Protein AF-A0A941CDB9-F1 (afdb_monomer_lite)

Secondary structure (DSSP, 8-state):
--HHHHHHHHHHHHHHHTTTTSEEEEEEEEESSTT---TTTEEEEEEEEE--EEEEETTTTEEEEE-SS-EEEEETTSEEEEEE-STTEEEEEEESSSS-EEEEEEEE-

Radius of gyration: 13.53 Å; chains: 1; bounding box: 34×30×36 Å

Structure (mmCIF, N/CA/C/O backbone):
data_AF-A0A941CDB9-F1
#
_entry.id   AF-A0A941CDB9-F1
#
loop_
_atom_site.group_PDB
_atom_site.id
_atom_site.type_symbol
_atom_site.label_atom_id
_atom_site.label_alt_id
_atom_site.label_comp_id
_atom_site.label_asym_id
_atom_site.label_entity_id
_atom_site.label_seq_id
_atom_site.pdbx_PDB_ins_code
_atom_site.Cartn_x
_atom_site.Cartn_y
_atom_site.Cartn_z
_atom_site.occupancy
_atom_site.B_iso_or_equiv
_atom_site.auth_seq_id
_atom_site.auth_comp_id
_atom_site.auth_asym_id
_atom_site.auth_atom_id
_atom_site.pdbx_PDB_model_num
ATOM 1 N N . MET A 1 1 ? 16.753 -2.880 -1.392 1.00 83.62 1 MET A N 1
ATOM 2 C CA . MET A 1 1 ? 16.146 -1.741 -0.666 1.00 83.62 1 MET A CA 1
ATOM 3 C C . MET A 1 1 ? 17.235 -0.990 0.087 1.00 83.62 1 MET A C 1
ATOM 5 O O . MET A 1 1 ? 18.053 -1.644 0.726 1.00 83.62 1 MET A O 1
ATOM 9 N N . ASN A 1 2 ? 17.291 0.341 -0.024 1.00 92.56 2 ASN A N 1
ATOM 10 C CA . ASN A 1 2 ? 18.257 1.150 0.730 1.00 92.56 2 ASN A CA 1
ATOM 11 C C . ASN A 1 2 ? 17.769 1.383 2.180 1.00 92.56 2 ASN A C 1
ATOM 13 O O . ASN A 1 2 ? 16.624 1.070 2.516 1.00 92.56 2 ASN A O 1
ATOM 17 N N . LYS A 1 3 ? 18.649 1.892 3.052 1.00 94.62 3 LYS A N 1
ATOM 18 C CA . LYS A 1 3 ? 18.343 2.104 4.479 1.00 94.62 3 LYS A CA 1
ATOM 19 C C . LYS A 1 3 ? 17.202 3.108 4.689 1.00 94.62 3 LYS A C 1
ATOM 21 O O . LYS A 1 3 ? 16.315 2.844 5.490 1.00 94.62 3 LYS A O 1
ATOM 26 N N . GLU A 1 4 ? 17.204 4.196 3.928 1.00 95.50 4 GLU A N 1
ATOM 27 C CA . GLU A 1 4 ? 16.197 5.258 4.010 1.00 95.50 4 GLU A CA 1
ATOM 28 C C . GLU A 1 4 ? 14.783 4.743 3.704 1.00 95.50 4 GLU A C 1
ATOM 30 O O . GLU A 1 4 ? 13.869 4.921 4.505 1.00 95.50 4 GLU A O 1
ATOM 35 N N . LEU A 1 5 ? 14.607 4.016 2.596 1.00 96.19 5 LEU A N 1
ATOM 36 C CA . LEU A 1 5 ? 13.324 3.418 2.222 1.00 96.19 5 LEU A CA 1
ATOM 37 C C . LEU A 1 5 ? 12.837 2.436 3.292 1.00 96.19 5 LEU A C 1
ATOM 39 O O . LEU A 1 5 ? 11.653 2.401 3.614 1.00 96.19 5 LEU A O 1
ATOM 43 N N . LYS A 1 6 ? 13.751 1.657 3.882 1.00 94.44 6 LYS A N 1
ATOM 44 C CA . LYS A 1 6 ? 13.409 0.732 4.967 1.00 94.44 6 LYS A CA 1
ATOM 45 C C . LYS A 1 6 ? 12.874 1.473 6.197 1.00 94.44 6 LYS A C 1
ATOM 47 O O . LYS A 1 6 ? 11.899 1.023 6.792 1.00 94.44 6 LYS A O 1
ATOM 52 N N . GLU A 1 7 ? 13.499 2.583 6.578 1.00 95.94 7 GLU A N 1
ATOM 53 C CA . GLU A 1 7 ? 13.055 3.416 7.702 1.00 95.94 7 GLU A CA 1
ATOM 54 C C . GLU A 1 7 ? 11.696 4.068 7.412 1.00 95.94 7 GLU A C 1
ATOM 56 O O . GLU A 1 7 ? 10.796 4.002 8.249 1.00 95.94 7 GLU A O 1
ATOM 61 N N . GLN A 1 8 ? 11.498 4.600 6.202 1.00 96.56 8 GLN A N 1
ATOM 62 C CA . GLN A 1 8 ? 10.214 5.166 5.774 1.00 96.56 8 GLN A CA 1
ATOM 63 C C . GLN A 1 8 ? 9.084 4.128 5.787 1.00 96.56 8 GLN A C 1
ATOM 65 O O . GLN A 1 8 ? 7.986 4.416 6.264 1.00 96.56 8 GLN A O 1
ATOM 70 N N . LEU A 1 9 ? 9.348 2.908 5.309 1.00 95.81 9 LEU A N 1
ATOM 71 C CA . LEU A 1 9 ? 8.374 1.818 5.346 1.00 95.81 9 LEU A CA 1
ATOM 72 C C . LEU A 1 9 ? 8.054 1.381 6.771 1.00 95.81 9 LEU A C 1
ATOM 74 O O . LEU A 1 9 ? 6.890 1.150 7.083 1.00 95.81 9 LEU A O 1
ATOM 78 N N . LEU A 1 10 ? 9.053 1.310 7.653 1.00 94.69 10 LEU A N 1
ATOM 79 C CA . LEU A 1 10 ? 8.820 0.974 9.055 1.00 94.69 10 LEU A CA 1
ATOM 80 C C . LEU A 1 10 ? 7.906 2.005 9.731 1.00 94.69 10 LEU A C 1
ATOM 82 O O . LEU A 1 10 ? 6.950 1.617 10.401 1.00 94.69 10 LEU A O 1
ATOM 86 N N . LEU A 1 11 ? 8.158 3.299 9.508 1.00 95.00 11 LEU A N 1
ATOM 87 C CA . LEU A 1 11 ? 7.308 4.381 10.013 1.00 95.00 11 LEU A CA 1
ATOM 88 C C . LEU A 1 11 ? 5.885 4.290 9.452 1.00 95.00 11 LEU A C 1
ATOM 90 O O . LEU A 1 11 ? 4.912 4.444 10.190 1.00 95.00 11 LEU A O 1
ATOM 94 N N . PHE A 1 12 ? 5.752 3.996 8.158 1.00 96.31 12 PHE A N 1
ATOM 95 C CA . PHE A 1 12 ? 4.456 3.774 7.525 1.00 96.31 12 PHE A CA 1
ATOM 96 C C . PHE A 1 12 ? 3.704 2.591 8.154 1.00 96.31 12 PHE A C 1
ATOM 98 O O . PHE A 1 12 ? 2.539 2.742 8.520 1.00 96.31 12 PHE A O 1
ATOM 105 N N . TYR A 1 13 ? 4.360 1.445 8.354 1.00 95.25 13 TYR A N 1
ATOM 106 C CA . TYR A 1 13 ? 3.746 0.262 8.966 1.00 95.25 13 TYR A CA 1
ATOM 107 C C . TYR A 1 13 ? 3.326 0.511 10.416 1.00 95.25 13 TYR A C 1
ATOM 109 O O . TYR A 1 13 ? 2.224 0.133 10.807 1.00 95.25 13 TYR A O 1
ATOM 117 N N . GLN A 1 14 ? 4.161 1.197 11.201 1.00 93.38 14 GLN A N 1
ATOM 118 C CA . GLN A 1 14 ? 3.818 1.602 12.567 1.00 93.38 14 GLN A CA 1
ATOM 119 C C . GLN A 1 14 ? 2.591 2.519 12.588 1.00 93.38 14 GLN A C 1
ATOM 121 O O . GLN A 1 14 ? 1.710 2.365 13.432 1.00 93.38 14 GLN A O 1
ATOM 126 N N . LYS A 1 15 ? 2.499 3.445 11.627 1.00 94.81 15 LYS A N 1
ATOM 127 C CA . LYS A 1 15 ? 1.359 4.355 11.510 1.00 94.81 15 LYS A CA 1
ATOM 128 C C . LYS A 1 15 ? 0.081 3.642 11.056 1.00 94.81 15 LYS A C 1
ATOM 130 O O . LYS A 1 15 ? -0.991 4.004 11.534 1.00 94.81 15 LYS A O 1
ATOM 135 N N . CYS A 1 16 ? 0.172 2.615 10.209 1.00 94.88 16 CYS A N 1
ATOM 136 C CA . CYS A 1 16 ? -0.996 1.868 9.730 1.00 94.88 16 CYS A CA 1
ATOM 137 C C . CYS A 1 16 ? -1.821 1.231 10.855 1.00 94.88 16 CYS A C 1
ATOM 139 O O . CYS A 1 16 ? -3.047 1.215 10.768 1.00 94.88 16 CYS A O 1
ATOM 141 N N . ASP A 1 17 ? -1.180 0.765 11.932 1.00 91.06 17 ASP A N 1
ATOM 142 C CA . ASP A 1 17 ? -1.896 0.176 13.072 1.00 91.06 17 ASP A CA 1
ATOM 143 C C . ASP A 1 17 ? -2.837 1.187 13.754 1.00 91.06 17 ASP A C 1
ATOM 145 O O . ASP A 1 17 ? -3.956 0.847 14.139 1.00 91.06 17 ASP A O 1
ATOM 149 N N . SER A 1 18 ? -2.431 2.462 13.808 1.00 94.88 18 SER A N 1
ATOM 150 C CA . SER A 1 18 ? -3.242 3.558 14.362 1.00 94.88 18 SER A CA 1
ATOM 151 C C . SER A 1 18 ? -4.484 3.907 13.533 1.00 94.88 18 SER A C 1
ATOM 153 O O . SER A 1 18 ? -5.363 4.619 14.016 1.00 94.88 18 SER A O 1
ATOM 155 N N . PHE A 1 19 ? -4.586 3.401 12.300 1.00 96.88 19 PHE A N 1
ATOM 156 C CA . PHE A 1 19 ? -5.736 3.632 11.428 1.00 96.88 19 PHE A CA 1
ATOM 157 C C . PHE A 1 19 ? -6.822 2.561 11.560 1.00 96.88 19 PHE A C 1
ATOM 159 O O . PHE A 1 19 ? -7.793 2.577 10.806 1.00 96.88 19 PHE A O 1
ATOM 166 N N . LYS A 1 20 ? -6.713 1.620 12.502 1.00 96.25 20 LYS A N 1
ATOM 167 C CA . LYS A 1 20 ? -7.810 0.683 12.777 1.00 96.25 20 LYS A CA 1
ATOM 168 C C . LYS A 1 20 ? -9.106 1.440 13.091 1.00 96.25 20 LYS A C 1
ATOM 170 O O . LYS A 1 20 ? -9.120 2.446 13.795 1.00 96.25 20 LYS A O 1
ATOM 175 N N . GLY A 1 21 ? -10.207 0.959 12.528 1.00 96.94 21 GLY A N 1
ATOM 176 C CA . GLY A 1 21 ? -11.525 1.583 12.559 1.00 96.94 21 GLY A CA 1
ATOM 177 C C . GLY A 1 21 ? -11.740 2.695 11.525 1.00 96.94 21 GLY A C 1
ATOM 178 O O . GLY A 1 21 ? -12.890 3.096 11.335 1.00 96.94 21 GLY A O 1
ATOM 179 N N . LYS A 1 22 ? -10.687 3.173 10.848 1.00 97.56 22 LYS A N 1
ATOM 180 C CA . LYS A 1 22 ? -10.765 4.201 9.800 1.00 97.56 22 LYS A CA 1
ATOM 181 C C . LYS A 1 22 ? -11.211 3.616 8.468 1.00 97.56 22 LYS A C 1
ATOM 183 O O . LYS A 1 22 ? -11.048 2.424 8.207 1.00 97.56 22 LYS A O 1
ATOM 188 N N . THR A 1 23 ? -11.754 4.468 7.610 1.00 97.94 23 THR A N 1
ATOM 189 C CA . THR A 1 23 ? -12.037 4.112 6.222 1.00 97.94 23 THR A CA 1
ATOM 190 C C . THR A 1 23 ? -10.767 4.265 5.398 1.00 97.94 23 THR A C 1
ATOM 192 O O . THR A 1 23 ? -10.150 5.327 5.390 1.00 97.94 23 THR A O 1
ATOM 195 N N . VAL A 1 24 ? -10.384 3.208 4.692 1.00 97.56 24 VAL A N 1
ATOM 196 C CA . VAL A 1 24 ? -9.279 3.211 3.737 1.00 97.56 24 VAL A CA 1
ATOM 197 C C . VAL A 1 24 ? -9.848 3.354 2.341 1.00 97.56 24 VAL A C 1
ATOM 199 O O . VAL A 1 24 ? -10.747 2.609 1.950 1.00 97.56 24 VAL A O 1
ATOM 202 N N . TYR A 1 25 ? -9.289 4.290 1.590 1.00 98.00 25 TYR A N 1
ATOM 203 C CA . TYR A 1 25 ? -9.489 4.427 0.158 1.00 98.00 25 TYR A CA 1
ATOM 204 C C . TYR A 1 25 ? -8.194 4.044 -0.537 1.00 98.00 25 TYR A C 1
ATOM 206 O O . TYR A 1 25 ? 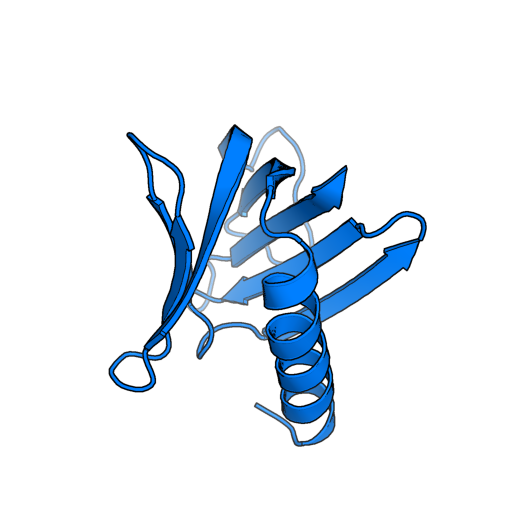-7.124 4.550 -0.192 1.00 98.00 25 TYR A O 1
ATOM 214 N N . ILE A 1 26 ? -8.300 3.153 -1.510 1.00 97.75 26 ILE A N 1
ATOM 215 C CA . ILE A 1 26 ? -7.169 2.623 -2.254 1.00 97.75 26 ILE A CA 1
ATOM 216 C C . ILE A 1 26 ? -7.420 2.880 -3.726 1.00 97.75 26 ILE A C 1
ATOM 218 O O . ILE A 1 26 ? -8.478 2.531 -4.240 1.00 97.75 26 ILE A O 1
ATOM 222 N N . LYS A 1 27 ? -6.441 3.482 -4.392 1.00 97.00 27 LYS A N 1
ATOM 223 C CA . LYS A 1 27 ? -6.388 3.579 -5.849 1.00 97.00 27 LYS A CA 1
ATOM 224 C C . LYS A 1 27 ? -5.141 2.867 -6.331 1.00 97.00 27 LYS A C 1
ATOM 226 O O . LYS A 1 27 ? -4.044 3.235 -5.906 1.00 97.00 27 LYS A O 1
ATOM 231 N N . GLU A 1 28 ? -5.288 1.900 -7.221 1.00 95.75 28 GLU A N 1
ATOM 232 C CA . GLU A 1 28 ? -4.149 1.203 -7.809 1.00 95.75 28 GLU A CA 1
ATOM 233 C C . GLU A 1 28 ? -4.055 1.479 -9.296 1.00 95.75 28 GLU A C 1
ATOM 235 O O . GLU A 1 28 ? -5.050 1.560 -10.012 1.00 95.75 28 GLU A O 1
ATOM 240 N N . TYR A 1 29 ? -2.820 1.583 -9.756 1.00 96.00 29 TYR A N 1
ATOM 241 C CA . TYR A 1 29 ? -2.481 1.803 -11.144 1.00 96.00 29 TYR A CA 1
ATOM 242 C C . TYR A 1 29 ? -1.392 0.803 -11.512 1.00 96.00 29 TYR A C 1
ATOM 244 O O . TYR A 1 29 ? -0.298 0.870 -10.953 1.00 96.00 29 TYR A O 1
ATOM 252 N N . ILE A 1 30 ? -1.670 -0.111 -12.438 1.00 95.38 30 ILE A N 1
ATOM 253 C CA . ILE A 1 30 ? -0.690 -1.074 -12.953 1.00 95.38 30 ILE A CA 1
ATOM 254 C C . ILE A 1 30 ? -0.305 -0.657 -14.368 1.00 95.38 30 ILE A C 1
ATOM 256 O O . ILE A 1 30 ? -1.172 -0.541 -15.231 1.00 95.38 30 ILE A O 1
ATOM 260 N N . SER A 1 31 ? 0.988 -0.441 -14.598 1.00 94.25 31 SER A N 1
ATOM 261 C CA . SER A 1 31 ? 1.537 0.006 -15.882 1.00 94.25 31 SER A CA 1
ATOM 262 C C . SER A 1 31 ? 2.805 -0.768 -16.230 1.00 94.25 31 SER A C 1
ATOM 264 O O . SER A 1 31 ? 3.556 -1.187 -15.344 1.00 94.25 31 SER A O 1
ATOM 266 N N . THR A 1 32 ? 3.069 -0.932 -17.528 1.00 91.56 32 THR A N 1
ATOM 267 C CA . THR A 1 32 ? 4.348 -1.457 -18.030 1.00 91.56 32 THR A CA 1
ATOM 268 C C . THR A 1 32 ? 5.422 -0.371 -18.202 1.00 91.56 32 THR A C 1
ATOM 270 O O . THR A 1 32 ? 6.508 -0.631 -18.720 1.00 91.56 32 THR A O 1
ATOM 273 N N . HIS A 1 33 ? 5.118 0.872 -17.817 1.00 85.50 33 HIS A N 1
ATOM 274 C CA . HIS A 1 33 ? 6.016 2.015 -17.916 1.00 85.50 33 HIS A CA 1
ATOM 275 C C . HIS A 1 33 ? 6.073 2.750 -16.572 1.00 85.50 33 HIS A C 1
ATOM 277 O O . HIS A 1 33 ? 5.132 3.441 -16.187 1.00 85.50 33 HIS A O 1
ATOM 283 N N . LYS A 1 34 ? 7.206 2.635 -15.867 1.00 78.44 34 LYS A N 1
ATOM 284 C CA . LYS A 1 34 ? 7.398 3.120 -1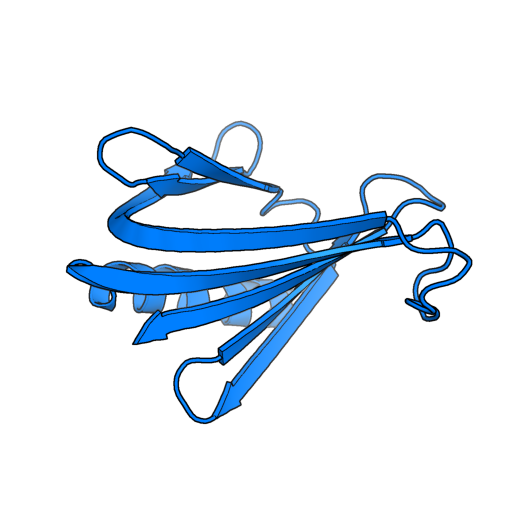4.486 1.00 78.44 34 LYS A CA 1
ATOM 285 C C . LYS A 1 34 ? 6.920 4.550 -14.243 1.00 78.44 34 LYS A C 1
ATOM 287 O O . LYS A 1 34 ? 6.296 4.827 -13.227 1.00 78.44 34 LYS A O 1
ATOM 292 N N . ASP A 1 35 ? 7.253 5.450 -15.161 1.00 79.75 35 ASP A N 1
ATOM 293 C CA . ASP A 1 35 ? 7.009 6.885 -14.997 1.00 79.75 35 ASP A CA 1
ATOM 294 C C . ASP A 1 35 ? 5.748 7.352 -15.741 1.00 79.75 35 ASP A C 1
ATOM 296 O O . ASP A 1 35 ? 5.459 8.545 -15.787 1.00 79.75 35 ASP A O 1
ATOM 300 N N . ASN A 1 36 ? 4.983 6.418 -16.323 1.00 80.69 36 ASN A N 1
ATOM 301 C CA . ASN A 1 36 ? 3.796 6.729 -17.105 1.00 80.69 36 ASN A CA 1
ATOM 302 C C . ASN A 1 36 ? 2.603 5.870 -16.662 1.00 80.69 36 ASN A C 1
ATOM 304 O O . ASN A 1 36 ? 2.452 4.716 -17.065 1.00 80.69 36 ASN A O 1
ATOM 308 N N . PHE A 1 37 ? 1.743 6.479 -15.846 1.00 83.88 37 PHE A N 1
ATOM 309 C CA . PHE A 1 37 ? 0.451 5.922 -15.436 1.00 83.88 37 PHE A CA 1
ATOM 310 C C . PHE A 1 37 ? -0.710 6.566 -16.205 1.00 83.88 37 PHE A C 1
ATOM 312 O O . PHE A 1 37 ? -1.771 6.831 -15.639 1.00 83.88 37 PHE A O 1
ATOM 319 N N . ASP A 1 38 ? -0.490 6.878 -17.483 1.00 82.50 38 ASP A N 1
ATOM 320 C CA . ASP A 1 38 ? -1.532 7.371 -18.373 1.00 82.50 38 ASP A CA 1
ATOM 321 C C . ASP A 1 38 ? -2.652 6.331 -18.533 1.00 82.50 38 ASP A C 1
ATOM 323 O O . ASP A 1 38 ? -2.409 5.123 -18.645 1.00 82.50 38 ASP A O 1
ATOM 327 N N . ARG A 1 39 ? -3.896 6.820 -18.554 1.00 76.00 39 ARG A N 1
ATOM 328 C CA . ARG A 1 39 ? -5.128 6.022 -18.661 1.00 76.00 39 ARG A CA 1
ATOM 329 C C . ARG A 1 39 ? -5.161 5.065 -19.856 1.00 76.00 39 ARG A C 1
ATOM 331 O O . ARG A 1 39 ? -5.897 4.089 -19.811 1.00 76.00 39 ARG A O 1
ATOM 338 N N . HIS A 1 40 ? -4.418 5.342 -20.924 1.00 81.06 40 HIS A N 1
ATOM 339 C CA . HIS A 1 40 ? -4.384 4.519 -22.130 1.00 81.06 40 HIS A CA 1
ATOM 340 C C . HIS A 1 40 ? -3.508 3.268 -21.982 1.00 81.06 40 HIS A C 1
ATOM 342 O O . HIS A 1 40 ? -3.675 2.325 -22.750 1.00 81.06 40 HIS A O 1
ATOM 348 N N . PHE A 1 41 ? -2.613 3.237 -20.990 1.00 79.06 41 PHE A N 1
ATOM 349 C CA . PHE A 1 41 ? -1.633 2.158 -20.790 1.00 79.06 41 PHE A CA 1
ATOM 350 C C . PHE A 1 41 ? -1.675 1.558 -19.382 1.00 79.06 41 PHE A C 1
ATOM 352 O O . PHE A 1 41 ? -0.818 0.752 -19.019 1.00 79.06 41 PHE A O 1
ATOM 359 N N . THR A 1 42 ? -2.661 1.961 -18.582 1.00 90.50 42 THR A N 1
ATOM 360 C CA . THR A 1 42 ? -2.716 1.662 -17.155 1.00 90.50 42 THR A CA 1
ATOM 361 C C . THR A 1 42 ? -4.017 0.969 -16.807 1.00 90.50 42 THR A C 1
ATOM 363 O O . THR A 1 42 ? -5.099 1.498 -17.053 1.00 90.50 42 THR A O 1
ATOM 366 N N . THR A 1 43 ? -3.912 -0.200 -16.180 1.00 93.25 43 THR A N 1
ATOM 367 C CA . THR A 1 43 ? -5.062 -0.825 -15.519 1.00 93.25 43 THR A CA 1
ATOM 368 C C . THR A 1 43 ? -5.290 -0.147 -14.178 1.00 93.25 43 THR A C 1
ATOM 370 O O . THR A 1 43 ? -4.334 0.124 -13.451 1.00 93.25 43 THR A O 1
ATOM 373 N N . PHE A 1 44 ? -6.551 0.128 -13.861 1.00 94.31 44 PHE A N 1
ATOM 374 C CA .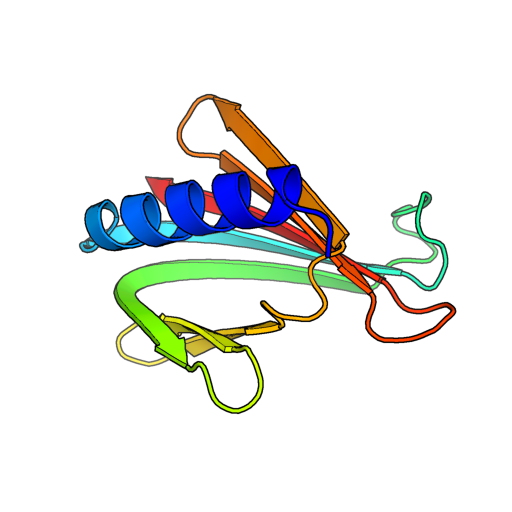 PHE A 1 44 ? -6.941 0.919 -12.706 1.00 94.31 44 PHE A CA 1
ATOM 375 C C . PHE A 1 44 ? -7.992 0.204 -11.858 1.00 94.31 44 PHE A C 1
ATOM 377 O O . PHE A 1 44 ? -8.954 -0.341 -12.400 1.00 94.31 44 PHE A O 1
ATOM 384 N N . SER A 1 45 ? -7.830 0.260 -10.539 1.00 95.12 45 SER A N 1
ATOM 385 C CA . SER A 1 45 ? -8.815 -0.197 -9.555 1.00 95.12 45 SER A CA 1
ATOM 386 C C . SER A 1 45 ? -8.978 0.829 -8.437 1.00 95.12 45 SER A C 1
ATOM 388 O O . SER A 1 45 ? -8.031 1.515 -8.046 1.00 95.12 45 SER A O 1
ATOM 390 N N . GLU A 1 46 ? -10.193 0.907 -7.895 1.00 96.81 46 GLU A N 1
ATOM 391 C CA . GLU A 1 46 ? -10.476 1.616 -6.650 1.00 96.81 46 GLU A CA 1
ATOM 392 C C . GLU A 1 46 ? -11.141 0.671 -5.658 1.00 96.81 46 GLU A C 1
ATOM 394 O O . GLU A 1 46 ? -12.031 -0.101 -6.016 1.00 96.81 46 GLU A O 1
ATOM 399 N N . LEU A 1 47 ? -10.723 0.759 -4.398 1.00 96.06 47 LEU A N 1
ATOM 400 C CA . LEU A 1 47 ? -11.309 0.016 -3.295 1.00 96.06 47 LEU A CA 1
ATOM 401 C C . LEU A 1 47 ? -11.573 0.961 -2.128 1.00 96.06 47 LEU A C 1
ATOM 403 O O . LEU A 1 47 ? -10.804 1.887 -1.864 1.00 96.06 47 LEU A O 1
ATOM 407 N N . LYS A 1 48 ? -12.654 0.698 -1.398 1.00 97.44 48 LYS A N 1
ATOM 408 C CA . LYS A 1 48 ? -13.003 1.417 -0.175 1.00 97.44 48 LYS A CA 1
ATOM 409 C C . LYS A 1 48 ? -13.496 0.431 0.870 1.00 97.44 48 LYS A C 1
ATOM 411 O O . LYS A 1 48 ? -14.411 -0.336 0.591 1.00 97.44 48 LYS A O 1
ATOM 416 N N . PHE A 1 49 ? -12.924 0.473 2.069 1.00 97.31 49 PHE A N 1
ATOM 417 C CA . PHE A 1 49 ? -13.345 -0.389 3.175 1.00 97.31 49 PHE A CA 1
ATOM 418 C C . PHE A 1 49 ? -12.942 0.162 4.535 1.00 97.31 49 PHE A C 1
ATOM 420 O O . PHE A 1 49 ? -12.072 1.021 4.637 1.00 97.31 49 PHE A O 1
ATOM 427 N N . LYS A 1 50 ? -13.562 -0.354 5.597 1.00 97.81 50 LYS A N 1
ATOM 428 C CA . LYS A 1 50 ? -13.159 -0.063 6.973 1.00 97.81 50 LYS A CA 1
ATOM 429 C C . LYS A 1 50 ? -11.992 -0.967 7.372 1.00 97.81 50 LYS A C 1
ATOM 431 O O . LYS A 1 50 ? -12.087 -2.184 7.233 1.00 97.81 50 LYS A O 1
ATOM 436 N N . LEU A 1 51 ? -10.892 -0.381 7.843 1.00 97.94 51 LEU A N 1
ATOM 437 C CA . LEU A 1 51 ? -9.732 -1.136 8.308 1.00 97.94 51 LEU A CA 1
ATOM 438 C C . LEU A 1 51 ? -10.036 -1.746 9.668 1.00 97.94 51 LEU A C 1
ATOM 440 O O . LEU A 1 51 ? -10.143 -1.026 10.657 1.00 97.94 51 LEU A O 1
ATOM 444 N N . ASN A 1 52 ? -10.105 -3.063 9.746 1.00 97.69 52 ASN A N 1
ATOM 445 C CA . ASN A 1 52 ? -10.267 -3.757 11.018 1.00 97.69 52 ASN A CA 1
ATOM 446 C C . ASN A 1 52 ? -8.912 -4.143 11.593 1.00 97.69 52 ASN A C 1
ATOM 448 O O . ASN A 1 52 ? -8.682 -4.016 12.795 1.00 97.69 52 ASN A O 1
ATOM 452 N N . ASN A 1 53 ? -7.993 -4.573 10.728 1.00 96.81 53 ASN A N 1
ATOM 453 C CA . ASN A 1 53 ? -6.662 -4.959 11.155 1.00 96.81 53 ASN A CA 1
ATOM 454 C C . ASN A 1 53 ? -5.601 -4.669 10.089 1.00 96.81 53 ASN A C 1
ATOM 456 O O . ASN A 1 53 ? -5.881 -4.644 8.891 1.00 96.81 53 ASN A O 1
ATOM 460 N N . PHE A 1 54 ? -4.366 -4.489 10.543 1.00 96.94 54 PHE A N 1
ATOM 461 C CA . PHE A 1 54 ? -3.185 -4.310 9.711 1.00 96.94 54 PHE A CA 1
ATOM 462 C C . PHE A 1 54 ? -2.154 -5.376 10.081 1.00 96.94 54 PHE A C 1
ATOM 464 O O . PHE A 1 54 ? -2.025 -5.743 11.248 1.00 96.94 54 PHE A O 1
ATOM 471 N N . GLY A 1 55 ? -1.424 -5.889 9.096 1.00 95.62 55 GLY A N 1
ATOM 472 C CA . GLY A 1 55 ? -0.430 -6.926 9.339 1.00 95.62 55 GLY A CA 1
ATOM 473 C C . GLY A 1 55 ? 0.742 -6.861 8.379 1.00 95.62 55 GLY A C 1
ATOM 474 O O . GLY A 1 55 ? 0.624 -6.384 7.252 1.00 95.62 55 GLY A O 1
ATOM 475 N N . VAL A 1 56 ? 1.871 -7.406 8.822 1.00 95.00 56 VAL A N 1
ATOM 476 C CA . VAL A 1 56 ? 3.055 -7.626 7.991 1.00 95.00 56 VAL A CA 1
ATOM 477 C C . VAL A 1 56 ? 3.512 -9.065 8.183 1.00 95.00 56 VAL A C 1
ATOM 479 O O . VAL A 1 56 ? 3.703 -9.520 9.310 1.00 95.00 56 VAL A O 1
ATOM 482 N N . ARG A 1 57 ? 3.708 -9.789 7.082 1.00 93.75 57 ARG A N 1
ATOM 483 C CA . ARG A 1 57 ? 4.287 -11.133 7.071 1.00 93.75 57 ARG A CA 1
ATOM 484 C C . ARG A 1 57 ? 5.704 -11.042 6.528 1.00 93.75 57 ARG A C 1
ATOM 486 O O . ARG A 1 57 ? 5.909 -10.759 5.350 1.00 93.75 57 ARG A O 1
ATOM 493 N N . LEU A 1 58 ? 6.675 -11.315 7.399 1.00 88.69 58 LEU A N 1
ATOM 494 C CA . LEU A 1 58 ? 8.096 -11.311 7.042 1.00 88.69 58 LEU A CA 1
ATOM 495 C C . LEU A 1 58 ? 8.409 -12.364 5.970 1.00 88.69 58 LEU A C 1
ATOM 497 O O . LEU A 1 58 ? 9.145 -12.087 5.026 1.00 88.69 58 LEU A O 1
ATOM 501 N N . SER A 1 59 ? 7.811 -13.554 6.079 1.00 87.06 59 SER A N 1
ATOM 502 C CA . SER A 1 59 ? 7.913 -14.589 5.051 1.00 87.06 59 SER A CA 1
ATOM 503 C C . SER A 1 59 ? 7.155 -14.176 3.782 1.00 87.06 59 SER A C 1
ATOM 505 O O . SER A 1 59 ? 5.932 -14.014 3.763 1.00 87.06 59 SER A O 1
ATOM 507 N N . GLY A 1 60 ? 7.907 -13.973 2.700 1.00 86.50 60 GLY A N 1
ATOM 508 C CA . GLY A 1 60 ? 7.374 -13.478 1.429 1.00 86.50 60 GLY A CA 1
ATOM 509 C C . GLY A 1 60 ? 7.049 -11.982 1.411 1.00 86.50 60 GLY A C 1
ATOM 510 O O . GLY A 1 60 ? 6.380 -11.550 0.476 1.00 86.50 60 GLY A O 1
ATOM 511 N N . GLY A 1 61 ? 7.474 -11.228 2.436 1.00 92.50 61 GLY A N 1
ATOM 512 C CA . GLY A 1 61 ? 7.479 -9.764 2.438 1.00 92.50 61 GLY A CA 1
ATOM 513 C C . GLY A 1 61 ? 6.124 -9.121 2.158 1.00 92.50 61 GLY A C 1
ATOM 514 O O . GLY A 1 61 ? 6.057 -8.207 1.349 1.00 92.50 61 GLY A O 1
ATOM 515 N N . ARG A 1 62 ? 5.035 -9.592 2.776 1.00 95.94 62 ARG A N 1
ATOM 516 C CA . ARG A 1 62 ? 3.672 -9.106 2.485 1.00 95.94 62 ARG A CA 1
ATOM 517 C C . ARG A 1 62 ? 3.137 -8.163 3.545 1.00 95.94 62 ARG A C 1
ATOM 519 O O . ARG A 1 62 ? 3.434 -8.320 4.727 1.00 95.94 62 ARG A O 1
ATOM 526 N N . VAL A 1 63 ? 2.319 -7.214 3.112 1.00 96.44 63 VAL A N 1
ATOM 527 C CA . VAL A 1 63 ? 1.627 -6.244 3.965 1.00 96.44 63 VAL A CA 1
ATOM 528 C C . VAL A 1 63 ? 0.135 -6.330 3.670 1.00 96.44 63 VAL A C 1
ATOM 530 O O . VAL A 1 63 ? -0.258 -6.392 2.506 1.00 96.44 63 VAL A O 1
ATOM 533 N N . PHE A 1 64 ? -0.685 -6.336 4.717 1.00 96.19 64 PHE A N 1
ATOM 534 C CA . PHE A 1 64 ? -2.113 -6.628 4.630 1.00 96.19 64 PHE A CA 1
ATOM 535 C C . PHE A 1 64 ? -2.941 -5.536 5.293 1.00 96.19 64 PHE A C 1
ATOM 537 O O . PHE A 1 64 ? -2.661 -5.124 6.421 1.00 96.19 64 PHE A O 1
ATOM 544 N N . PHE A 1 65 ? -4.018 -5.154 4.618 1.00 97.31 65 PHE A N 1
ATOM 545 C CA . PHE A 1 65 ? -5.092 -4.323 5.141 1.00 97.31 65 PHE A CA 1
ATOM 546 C C . PHE A 1 65 ? -6.356 -5.178 5.150 1.00 97.31 65 PHE A C 1
ATOM 548 O O . PHE A 1 65 ? -6.846 -5.579 4.095 1.00 97.31 65 PHE A O 1
ATOM 555 N N . MET A 1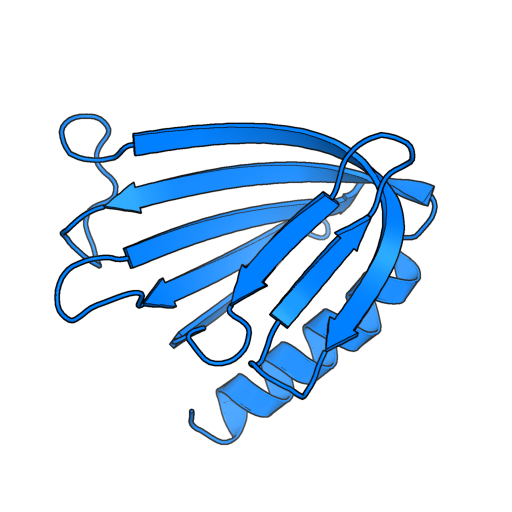 66 ? -6.844 -5.514 6.338 1.00 97.75 66 MET A N 1
ATOM 556 C CA . MET A 1 66 ? -7.928 -6.476 6.527 1.00 97.75 66 MET A CA 1
ATOM 557 C C . MET A 1 66 ? -9.210 -5.753 6.937 1.00 97.75 66 MET A C 1
ATOM 559 O O . MET A 1 66 ? -9.201 -4.950 7.873 1.00 97.75 66 MET A O 1
ATOM 563 N N . ALA A 1 67 ? -10.300 -6.072 6.250 1.00 96.75 67 ALA A N 1
ATOM 564 C CA . ALA A 1 67 ? -11.677 -5.745 6.602 1.00 96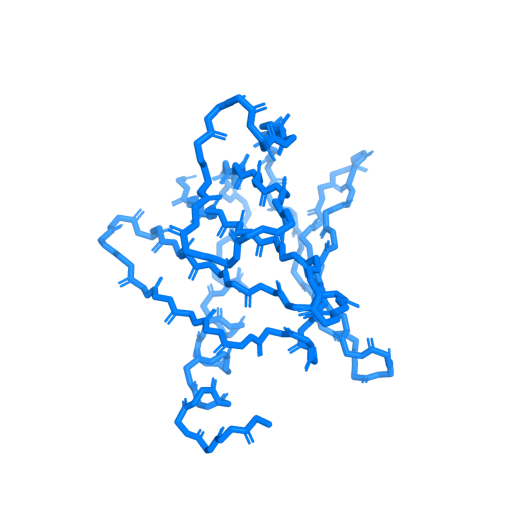.75 67 ALA A CA 1
ATOM 565 C C . ALA A 1 67 ? -12.443 -7.040 6.930 1.00 96.75 67 ALA A C 1
ATOM 567 O O . ALA A 1 67 ? -11.859 -8.122 6.916 1.00 96.75 67 ALA A O 1
ATOM 568 N N . ASP A 1 68 ? -13.743 -6.937 7.210 1.00 94.19 68 ASP A N 1
ATOM 569 C CA . ASP A 1 68 ? -14.573 -8.097 7.571 1.00 94.19 68 ASP A CA 1
ATOM 570 C C . ASP A 1 68 ? -14.678 -9.135 6.444 1.00 94.19 68 ASP A C 1
ATOM 572 O O . ASP A 1 68 ? -14.535 -10.329 6.688 1.00 94.19 68 ASP A O 1
ATOM 576 N N . GLU A 1 69 ? -14.877 -8.685 5.204 1.00 93.19 69 GLU A N 1
ATOM 577 C CA . GLU A 1 69 ? -15.136 -9.570 4.053 1.00 93.19 69 GLU A CA 1
ATOM 578 C C . GLU A 1 69 ? -14.069 -9.473 2.957 1.00 93.19 69 GLU A C 1
ATOM 580 O O . GLU A 1 69 ? -14.169 -10.114 1.913 1.00 93.19 69 GLU A O 1
ATOM 585 N N . GLN A 1 70 ? -13.031 -8.664 3.172 1.00 93.38 70 GLN A N 1
ATOM 586 C CA . GLN A 1 70 ? -11.979 -8.467 2.185 1.00 93.38 70 GLN A CA 1
ATOM 587 C C . GLN A 1 70 ? -10.625 -8.202 2.826 1.00 93.38 70 GLN A C 1
ATOM 589 O O . GLN A 1 70 ? -10.510 -7.628 3.908 1.00 93.38 70 GLN A O 1
ATOM 594 N N . MET A 1 71 ? -9.581 -8.582 2.102 1.00 95.25 71 MET A N 1
ATOM 595 C CA . MET A 1 71 ? -8.201 -8.294 2.450 1.00 95.25 71 MET A CA 1
ATOM 596 C C . MET A 1 71 ? -7.510 -7.710 1.228 1.00 95.25 71 MET A C 1
ATOM 598 O O . MET A 1 71 ? -7.581 -8.272 0.137 1.00 95.25 71 MET A O 1
ATOM 602 N N . TYR A 1 72 ? -6.821 -6.596 1.427 1.00 96.31 72 TYR A N 1
ATOM 603 C CA . TYR A 1 72 ? -5.968 -5.990 0.420 1.00 96.31 72 TYR A CA 1
ATOM 604 C C . TYR A 1 72 ? -4.500 -6.262 0.762 1.00 96.31 72 TYR A C 1
ATOM 606 O O . TYR A 1 72 ? -4.060 -5.971 1.876 1.00 96.31 72 TYR A O 1
ATOM 614 N N . GLU A 1 73 ? -3.752 -6.841 -0.182 1.00 95.50 73 GLU A N 1
ATOM 615 C CA . GLU A 1 73 ? -2.346 -7.227 -0.006 1.00 95.50 73 GLU A CA 1
ATOM 616 C C . GLU A 1 73 ? -1.421 -6.410 -0.922 1.00 95.50 73 GLU A C 1
ATOM 618 O O . GLU A 1 73 ? -1.684 -6.219 -2.115 1.00 95.50 73 GLU A O 1
ATOM 623 N N . ILE A 1 74 ? -0.282 -5.986 -0.371 1.00 95.69 74 ILE A N 1
ATOM 624 C CA . ILE A 1 74 ? 0.831 -5.421 -1.137 1.00 95.69 74 ILE A CA 1
ATOM 625 C C . ILE A 1 74 ? 2.156 -6.146 -0.864 1.00 95.69 74 ILE A C 1
ATOM 627 O O . ILE A 1 74 ? 2.358 -6.740 0.202 1.00 95.69 74 ILE A O 1
ATOM 631 N N . GLY A 1 75 ? 3.060 -6.110 -1.845 1.00 95.94 75 GLY A N 1
ATOM 632 C CA . GLY A 1 75 ? 4.385 -6.721 -1.772 1.00 95.94 75 GLY A CA 1
ATOM 633 C C . GLY A 1 75 ? 5.388 -5.767 -1.136 1.00 95.94 75 GLY A C 1
ATOM 634 O O . GLY A 1 75 ? 6.029 -4.985 -1.824 1.00 95.94 75 GLY A O 1
ATOM 635 N N . GLY A 1 76 ? 5.540 -5.832 0.183 1.00 95.38 76 GLY A N 1
ATOM 636 C CA . GLY A 1 76 ? 6.438 -4.980 0.962 1.00 95.38 76 GLY A CA 1
ATOM 637 C C . GLY A 1 76 ? 7.929 -5.111 0.623 1.00 95.38 76 GLY A C 1
ATOM 638 O O . GLY A 1 76 ? 8.682 -4.169 0.854 1.00 95.38 76 GLY A O 1
ATOM 639 N N . ASP A 1 77 ? 8.371 -6.244 0.074 1.00 94.75 77 ASP A N 1
ATOM 640 C CA . ASP A 1 77 ? 9.752 -6.487 -0.369 1.00 94.75 77 ASP A CA 1
ATOM 641 C C . ASP A 1 77 ? 10.067 -5.919 -1.762 1.00 94.75 77 ASP A C 1
ATOM 643 O O . ASP A 1 77 ? 11.223 -5.596 -2.050 1.00 94.75 77 ASP A O 1
ATOM 647 N N . ILE A 1 78 ? 9.040 -5.754 -2.599 1.00 95.94 78 ILE A N 1
ATOM 648 C CA . ILE A 1 78 ? 9.134 -5.179 -3.946 1.00 95.94 78 ILE A CA 1
ATOM 649 C C . ILE A 1 78 ? 8.748 -3.696 -4.001 1.00 95.94 78 ILE A C 1
ATOM 651 O O . ILE A 1 78 ? 8.724 -3.111 -5.089 1.00 95.94 78 ILE A O 1
ATOM 655 N N . ILE A 1 79 ? 8.475 -3.064 -2.852 1.00 97.38 79 ILE A N 1
ATOM 656 C CA . ILE A 1 79 ? 8.324 -1.609 -2.780 1.00 97.38 79 ILE A CA 1
ATOM 657 C C . ILE A 1 79 ? 9.675 -0.962 -3.092 1.00 97.38 79 ILE A C 1
ATOM 659 O O . ILE A 1 79 ? 10.689 -1.220 -2.442 1.00 97.38 79 ILE A O 1
ATOM 663 N N . ILE A 1 80 ? 9.672 -0.084 -4.090 1.00 96.88 80 ILE A N 1
ATOM 664 C CA . ILE A 1 80 ? 10.842 0.672 -4.543 1.00 96.88 80 ILE A CA 1
ATOM 665 C C . ILE A 1 80 ? 10.758 2.163 -4.203 1.00 96.88 80 ILE A C 1
ATOM 667 O O . ILE A 1 80 ? 11.773 2.850 -4.292 1.00 96.88 80 ILE A O 1
ATOM 671 N N . ALA A 1 81 ? 9.580 2.669 -3.823 1.00 97.12 81 ALA A N 1
ATOM 672 C CA . ALA A 1 81 ? 9.407 4.031 -3.325 1.00 97.12 81 ALA A CA 1
ATOM 673 C C . ALA A 1 81 ? 8.146 4.164 -2.461 1.00 97.12 81 ALA A C 1
ATOM 675 O O . ALA A 1 81 ? 7.137 3.507 -2.715 1.00 97.12 81 ALA A O 1
ATOM 676 N N . ILE A 1 82 ? 8.201 5.074 -1.490 1.00 97.75 82 ILE A N 1
ATOM 677 C CA . ILE A 1 82 ? 7.058 5.549 -0.710 1.00 97.75 82 ILE A CA 1
ATOM 678 C C . ILE A 1 82 ? 7.109 7.075 -0.634 1.00 97.75 82 ILE A C 1
ATOM 680 O O . ILE A 1 82 ? 8.182 7.664 -0.518 1.00 97.75 82 ILE A O 1
ATOM 684 N N . LYS A 1 83 ? 5.948 7.725 -0.684 1.00 97.25 83 LYS A N 1
ATOM 685 C CA . LYS A 1 83 ? 5.787 9.146 -0.372 1.00 97.25 83 LYS A CA 1
ATOM 686 C C . LYS A 1 83 ? 4.650 9.302 0.625 1.00 97.25 83 LYS A C 1
ATOM 688 O O . LYS A 1 83 ? 3.531 8.875 0.350 1.00 97.25 83 LYS A O 1
ATOM 693 N N . SER A 1 84 ? 4.929 9.935 1.760 1.00 95.25 84 SER A N 1
ATOM 694 C CA . SER A 1 84 ? 3.878 10.419 2.656 1.00 95.25 84 SER A CA 1
ATOM 695 C C . SER A 1 84 ? 3.399 11.773 2.150 1.00 95.25 84 SER A C 1
ATOM 697 O O . SER A 1 84 ? 4.210 12.667 1.915 1.00 95.25 84 SER A O 1
ATOM 699 N N . LYS A 1 85 ? 2.089 11.924 1.998 1.00 94.56 85 LYS A N 1
ATOM 700 C CA . LYS A 1 85 ? 1.421 13.185 1.682 1.00 94.56 85 LYS A CA 1
ATOM 701 C C . LYS A 1 85 ? 0.652 13.669 2.914 1.00 94.56 85 LYS A C 1
ATOM 703 O O . LYS A 1 85 ? 0.636 13.018 3.963 1.00 94.56 85 LYS A O 1
ATOM 708 N N . GLU A 1 86 ? 0.045 14.840 2.800 1.00 91.81 86 GLU A N 1
ATOM 709 C CA . GLU A 1 86 ? -0.852 15.373 3.826 1.00 91.81 86 GLU A CA 1
ATOM 710 C C . GLU A 1 86 ? -2.112 14.501 3.979 1.00 91.81 86 GLU A C 1
ATOM 712 O O . GLU A 1 86 ? -2.393 13.630 3.156 1.00 91.81 86 GLU A O 1
ATOM 717 N N . ASN A 1 87 ? -2.887 14.732 5.044 1.00 92.31 87 ASN A N 1
ATOM 718 C CA . ASN A 1 87 ? -4.198 14.100 5.258 1.00 92.31 87 ASN A CA 1
ATOM 719 C C . ASN A 1 87 ? -4.178 12.561 5.265 1.00 92.31 87 ASN A C 1
ATOM 721 O O . ASN A 1 87 ? -5.110 11.921 4.784 1.00 92.31 87 ASN A O 1
ATOM 725 N N . ASN A 1 88 ? -3.113 11.976 5.829 1.00 95.88 88 ASN A N 1
ATOM 726 C CA . ASN A 1 88 ? -2.914 10.525 5.909 1.00 95.88 88 ASN A CA 1
ATOM 727 C C . ASN A 1 88 ? -3.010 9.825 4.543 1.00 95.88 88 ASN A C 1
ATOM 729 O O . ASN A 1 88 ? -3.523 8.712 4.455 1.00 95.88 88 ASN A O 1
ATOM 733 N N . GLU A 1 89 ? -2.519 10.471 3.486 1.00 97.88 89 GLU A N 1
ATOM 734 C CA . GLU A 1 89 ? -2.360 9.854 2.173 1.00 97.88 89 GLU A CA 1
ATOM 735 C C . GLU A 1 89 ? -0.919 9.358 1.976 1.00 97.88 89 GLU A C 1
ATOM 737 O O . GLU A 1 89 ? 0.050 10.033 2.326 1.00 97.88 89 GLU A O 1
ATOM 742 N N . PHE A 1 90 ? -0.772 8.173 1.392 1.00 98.12 90 PHE A N 1
ATOM 743 C CA . PHE A 1 90 ? 0.509 7.548 1.083 1.00 98.12 90 PHE A CA 1
ATOM 744 C C . PHE A 1 90 ? 0.504 7.048 -0.354 1.00 98.12 90 PHE A C 1
ATOM 746 O O . PHE A 1 90 ? -0.461 6.438 -0.803 1.00 98.12 90 PHE A O 1
ATOM 753 N N . GLU A 1 91 ? 1.596 7.280 -1.069 1.00 97.94 91 GLU A N 1
ATOM 754 C CA . GLU A 1 91 ? 1.816 6.764 -2.417 1.00 97.94 91 GLU A CA 1
ATOM 755 C C . GLU A 1 91 ? 2.956 5.750 -2.373 1.00 97.94 91 GLU A C 1
ATOM 757 O O . GLU A 1 91 ? 4.068 6.079 -1.964 1.00 97.94 91 GLU A O 1
ATOM 762 N N . LEU A 1 92 ? 2.674 4.521 -2.787 1.00 97.56 92 LEU A N 1
ATOM 763 C CA . LEU A 1 92 ? 3.617 3.412 -2.844 1.00 97.56 92 LEU A CA 1
ATOM 764 C C . LEU A 1 92 ? 3.884 3.050 -4.299 1.00 97.56 92 LEU A C 1
ATOM 766 O O . LEU A 1 92 ? 2.967 3.059 -5.119 1.00 97.56 92 LEU A O 1
ATOM 770 N N . MET A 1 93 ? 5.129 2.699 -4.600 1.00 97.25 93 MET A N 1
ATOM 771 C CA . MET A 1 93 ? 5.537 2.164 -5.893 1.00 97.25 93 MET A CA 1
ATOM 772 C C . MET A 1 93 ? 6.124 0.772 -5.710 1.00 97.25 93 MET A C 1
ATOM 774 O O . MET A 1 93 ? 7.137 0.619 -5.029 1.00 97.25 93 MET A O 1
ATOM 778 N N . GLU A 1 94 ? 5.541 -0.218 -6.369 1.00 96.94 94 GLU A N 1
ATOM 779 C CA . GLU A 1 94 ? 5.992 -1.607 -6.385 1.00 96.94 94 GLU A CA 1
ATOM 780 C C . GLU A 1 94 ? 6.508 -1.978 -7.776 1.00 96.94 94 GLU A C 1
ATOM 782 O O . GLU A 1 94 ? 5.939 -1.567 -8.791 1.00 96.94 94 GLU A O 1
ATOM 787 N N . LYS A 1 95 ? 7.584 -2.768 -7.830 1.00 96.88 95 LYS A N 1
ATOM 788 C CA . LYS A 1 95 ? 8.160 -3.290 -9.076 1.00 96.88 95 LYS A CA 1
ATOM 789 C C . LYS A 1 95 ? 7.993 -4.809 -9.125 1.00 96.88 95 LYS A C 1
ATOM 791 O O . LYS A 1 95 ? 8.769 -5.537 -8.515 1.00 96.88 95 LYS A O 1
ATOM 796 N N . TYR A 1 96 ? 6.988 -5.275 -9.862 1.00 94.75 96 TYR A N 1
ATOM 797 C CA . TYR A 1 96 ? 6.656 -6.699 -9.982 1.00 94.75 96 TYR A CA 1
ATOM 798 C C . TYR A 1 96 ? 7.562 -7.446 -10.962 1.00 94.75 96 TYR A C 1
ATOM 800 O O . TYR A 1 96 ? 7.818 -8.634 -10.787 1.00 94.75 96 TYR A O 1
ATOM 808 N N . SER A 1 97 ? 8.046 -6.763 -11.997 1.00 95.00 97 SER A N 1
ATOM 809 C CA . SER A 1 97 ? 9.013 -7.309 -12.951 1.00 95.00 97 SER A CA 1
ATOM 810 C C . SER A 1 97 ? 9.916 -6.196 -13.480 1.00 95.00 97 SER A C 1
ATOM 812 O O . SER A 1 97 ? 9.858 -5.060 -13.011 1.00 95.00 97 SER A O 1
ATOM 814 N N . GLU A 1 98 ? 10.770 -6.490 -14.460 1.00 92.62 98 GLU A N 1
ATOM 815 C CA . GLU A 1 98 ? 11.583 -5.464 -15.120 1.00 92.62 98 GLU A CA 1
ATOM 816 C C . GLU A 1 98 ? 10.747 -4.323 -15.699 1.00 92.62 98 GLU A C 1
ATOM 818 O O . GLU A 1 98 ? 11.193 -3.178 -15.655 1.00 92.62 98 GLU A O 1
ATOM 823 N N . THR A 1 99 ? 9.539 -4.637 -16.170 1.00 93.62 99 THR A N 1
ATOM 824 C CA . THR A 1 99 ? 8.659 -3.704 -16.868 1.00 93.62 99 THR A CA 1
ATOM 825 C C . THR A 1 99 ? 7.340 -3.460 -16.151 1.00 93.62 99 THR A C 1
ATOM 827 O O . THR A 1 99 ? 6.711 -2.458 -16.442 1.00 93.62 99 THR A O 1
ATOM 830 N N . VAL A 1 100 ? 6.902 -4.304 -15.211 1.00 95.06 100 VAL A N 1
ATOM 831 C CA . VAL A 1 100 ? 5.590 -4.158 -14.557 1.00 95.06 100 VAL A CA 1
ATOM 832 C C . VAL A 1 100 ? 5.716 -3.429 -13.224 1.00 95.06 100 VAL A C 1
ATOM 834 O O . VAL A 1 100 ? 6.432 -3.868 -12.318 1.00 95.06 100 VAL A O 1
ATOM 837 N N . TYR A 1 101 ? 4.950 -2.348 -13.090 1.00 96.00 101 TYR A N 1
ATOM 838 C CA . TYR A 1 101 ? 4.913 -1.492 -11.913 1.00 96.00 101 TYR A CA 1
ATOM 839 C C . TYR A 1 101 ? 3.486 -1.328 -11.412 1.00 96.00 101 TYR A C 1
ATOM 841 O O . TYR A 1 101 ? 2.553 -1.217 -12.208 1.00 96.00 101 TYR A O 1
ATOM 849 N N . ARG A 1 102 ? 3.333 -1.241 -10.091 1.00 96.12 102 ARG A N 1
ATOM 850 C CA . ARG A 1 102 ? 2.081 -0.836 -9.454 1.00 96.12 102 ARG A CA 1
ATOM 851 C C . ARG A 1 102 ? 2.312 0.410 -8.618 1.00 96.12 102 ARG A C 1
ATOM 853 O O . ARG A 1 102 ? 3.188 0.424 -7.758 1.00 96.12 102 ARG A O 1
ATOM 860 N N . LYS A 1 103 ? 1.499 1.435 -8.842 1.00 96.44 103 LYS A N 1
ATOM 861 C CA . LYS A 1 103 ? 1.372 2.578 -7.943 1.00 96.44 103 LYS A CA 1
ATOM 862 C C . LYS A 1 103 ? 0.103 2.411 -7.122 1.00 96.44 103 LYS A C 1
ATOM 864 O O . LYS A 1 103 ? -0.977 2.326 -7.700 1.00 96.44 103 LYS A O 1
ATOM 869 N N . SER A 1 104 ? 0.237 2.430 -5.804 1.00 97.25 104 SER A N 1
ATOM 870 C CA . SER A 1 104 ? -0.881 2.351 -4.862 1.00 97.25 104 SER A CA 1
ATOM 871 C C . SER A 1 104 ? -0.984 3.666 -4.096 1.00 97.25 104 SER A C 1
ATOM 873 O O . SER A 1 104 ? -0.019 4.080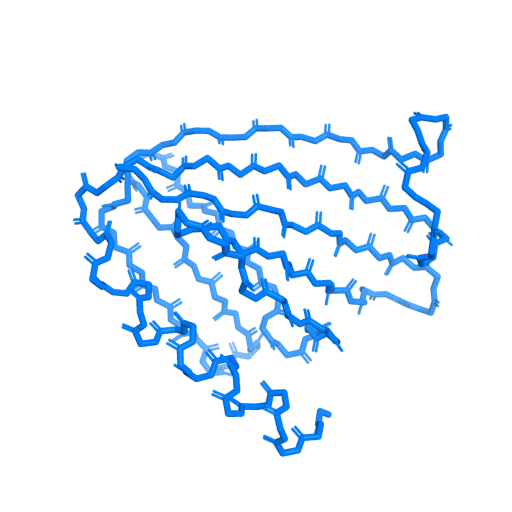 -3.459 1.00 97.25 104 SER A O 1
ATOM 875 N N . ILE A 1 105 ? -2.135 4.333 -4.155 1.00 97.62 105 ILE A N 1
ATOM 876 C CA . ILE A 1 105 ? -2.445 5.504 -3.327 1.00 97.62 105 ILE A CA 1
ATOM 877 C C . ILE A 1 105 ? -3.395 5.047 -2.226 1.00 97.62 105 ILE A C 1
ATOM 879 O O . ILE A 1 105 ? -4.482 4.559 -2.523 1.00 97.62 105 ILE A O 1
ATOM 883 N N . LEU A 1 106 ? -2.976 5.196 -0.972 1.00 98.00 106 LEU A N 1
ATOM 884 C CA . LEU A 1 106 ? -3.705 4.785 0.225 1.00 98.00 106 LEU A CA 1
ATOM 885 C C . LEU A 1 106 ? -4.068 6.025 1.037 1.00 98.00 106 LEU A C 1
ATOM 887 O O . LEU A 1 106 ? -3.171 6.756 1.449 1.00 98.00 106 LEU A O 1
ATOM 891 N N . LYS A 1 107 ? -5.354 6.251 1.298 1.00 98.12 107 LYS A N 1
ATOM 892 C CA . LYS A 1 107 ? -5.842 7.359 2.130 1.00 98.12 107 LYS A CA 1
ATOM 893 C C . LYS A 1 107 ? -6.675 6.826 3.290 1.00 98.12 107 LYS A C 1
ATOM 895 O O . LYS A 1 107 ? -7.546 5.989 3.067 1.00 98.12 107 LYS A O 1
ATOM 900 N N . PHE A 1 108 ? -6.422 7.321 4.501 1.00 97.69 108 PHE A N 1
ATOM 901 C CA . PHE A 1 108 ? -7.077 6.866 5.734 1.00 97.69 108 PHE A CA 1
ATOM 902 C C . PHE A 1 108 ? -7.892 8.001 6.382 1.00 97.69 108 PHE A C 1
ATOM 904 O O . PHE A 1 108 ? -7.316 9.017 6.778 1.00 97.69 108 PHE A O 1
ATOM 911 N N . GLU A 1 109 ? -9.214 7.819 6.519 1.00 95.06 109 GLU A N 1
ATOM 912 C CA . GLU A 1 109 ? -10.185 8.818 7.028 1.00 95.06 109 GLU A CA 1
ATOM 913 C C . GLU A 1 109 ? -11.018 8.328 8.223 1.00 95.06 109 GLU A C 1
ATOM 915 O O . GLU A 1 109 ? -11.530 7.184 8.184 1.00 95.06 109 GLU A O 1
#

pLDDT: mean 94.19, std 4.76, range [76.0, 98.12]

Sequence (109 aa):
MNKELKEQLLLFYQKCDSFKGKTVYIKEYISTHKDNFDRHFTTFSELKFKLNNFGVRLSGGRVFFMADEQMYEIGGDIIIAIKSKENNEFELMEKYSETVYRKSILKFE

Foldseek 3Di:
DDPVQVVVVVVLLVVVAVLQQWKKKKKKWKALAQVDSDPVGIDIDIDIAHFHGWDFDPVQTKTWGDDPPDIDIDRNVQWPDWDQDPQQWIWTWGDPDPRIIMIMIMHTD